Protein AF-A0A077PQL2-F1 (afdb_monomer)

Sequence (77 aa):
MALEAAHIISHAKNGTATIENGLCLAADLHSLMDSGHLLIKGKTVRLSDQAKADNRYSSIDGAVLRKPHTPVFFPTT

InterPro domains:
  IPR003615 HNH nuclease [PF13391] (2-40)

Organism: NCBI:txid1398203

pLDDT: mean 90.06, std 7.92, range [60.66, 98.12]

Mean predicted aligned error: 4.82 Å

Foldseek 3Di:
DDKDWAFQQDVVNVGDPDPVRTDIDDPVVSVCVVVVQWDQDPQAIAGDPVQCVDPVCVVRHRPGHDDDPDDDDDDDD

Radius of gyration: 13.68 Å; Cα contacts (8 Å, |Δi|>4): 94; chains: 1; bounding box: 33×26×34 Å

Structure (mmCIF, N/CA/C/O backbone):
data_AF-A0A077PQL2-F1
#
_entry.id   AF-A0A077PQL2-F1
#
loop_
_atom_site.group_PDB
_atom_site.id
_atom_site.type_symbol
_atom_site.label_atom_id
_atom_site.label_alt_id
_atom_site.label_comp_id
_atom_site.label_asym_id
_atom_site.label_entity_id
_atom_site.label_seq_id
_atom_site.pdbx_PDB_ins_code
_atom_site.Cartn_x
_atom_site.Cartn_y
_atom_site.Cartn_z
_atom_site.occupancy
_atom_site.B_iso_or_equiv
_atom_site.auth_seq_id
_atom_site.auth_comp_id
_atom_site.auth_asym_id
_atom_site.auth_atom_id
_atom_site.pdbx_PDB_model_num
ATOM 1 N N . MET A 1 1 ? -1.130 -19.166 -0.728 1.00 60.66 1 MET A N 1
ATOM 2 C CA . MET A 1 1 ? -1.239 -17.732 -0.388 1.00 60.66 1 MET A CA 1
ATOM 3 C C . MET A 1 1 ? -1.699 -17.629 1.052 1.00 60.66 1 MET A C 1
ATOM 5 O O . MET A 1 1 ? -2.648 -18.322 1.399 1.00 60.66 1 MET A O 1
ATOM 9 N N . ALA A 1 2 ? -1.012 -16.829 1.862 1.00 83.69 2 ALA A N 1
ATOM 10 C CA . ALA A 1 2 ? -1.383 -16.529 3.243 1.00 83.69 2 ALA A CA 1
ATOM 11 C C . ALA A 1 2 ? -1.730 -15.038 3.363 1.00 83.69 2 ALA A C 1
ATOM 13 O O . ALA A 1 2 ? -1.240 -14.227 2.572 1.00 83.69 2 ALA A O 1
ATOM 14 N N . LEU A 1 3 ? -2.599 -14.710 4.319 1.00 90.75 3 LEU A N 1
ATOM 15 C CA . LEU A 1 3 ? -2.918 -13.338 4.708 1.00 90.75 3 LEU A CA 1
ATOM 16 C C . LEU A 1 3 ? -2.143 -12.992 5.978 1.00 90.75 3 LEU A C 1
ATOM 18 O O . LEU A 1 3 ? -2.058 -13.818 6.886 1.00 90.75 3 LEU A O 1
ATOM 22 N N . GLU A 1 4 ? -1.622 -11.774 6.041 1.00 91.12 4 GLU A N 1
ATOM 23 C CA . GLU A 1 4 ? -0.813 -11.276 7.147 1.00 91.12 4 GLU A CA 1
ATOM 24 C C . GLU A 1 4 ? -1.276 -9.885 7.585 1.00 91.12 4 GLU A C 1
ATOM 26 O O . GLU A 1 4 ? -1.789 -9.094 6.789 1.00 91.12 4 GLU A O 1
ATOM 31 N N . ALA A 1 5 ? -1.105 -9.604 8.877 1.00 90.25 5 ALA A N 1
ATOM 32 C CA . ALA A 1 5 ? -1.363 -8.295 9.455 1.00 90.25 5 ALA A CA 1
ATOM 33 C C . ALA A 1 5 ? -0.102 -7.434 9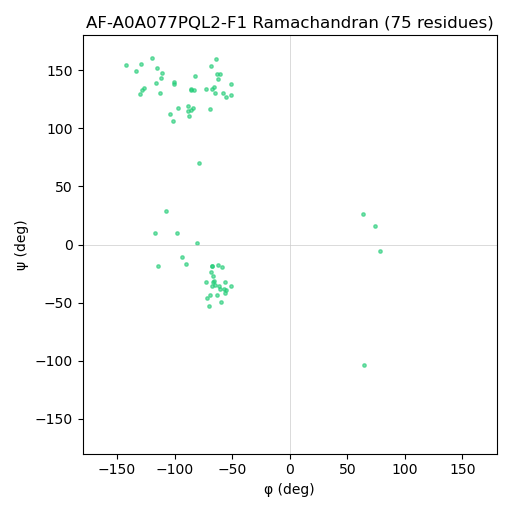.332 1.00 90.25 5 ALA A C 1
ATOM 35 O O . ALA A 1 5 ? 0.903 -7.689 9.994 1.00 90.25 5 ALA A O 1
ATOM 36 N N . ALA A 1 6 ? -0.182 -6.419 8.484 1.00 90.06 6 ALA A N 1
ATOM 37 C CA . ALA A 1 6 ? 0.895 -5.496 8.199 1.00 90.06 6 ALA A CA 1
ATOM 38 C C . ALA A 1 6 ? 0.712 -4.186 8.968 1.00 90.06 6 ALA A C 1
ATOM 40 O O . ALA A 1 6 ? -0.398 -3.654 9.034 1.00 90.06 6 ALA A O 1
ATOM 41 N N . HIS A 1 7 ? 1.791 -3.646 9.530 1.00 88.25 7 HIS A N 1
ATOM 42 C CA . HIS A 1 7 ? 1.733 -2.368 10.237 1.00 88.25 7 HIS A CA 1
ATOM 43 C C . HIS A 1 7 ? 1.844 -1.197 9.254 1.00 88.25 7 HIS A C 1
ATOM 45 O O . HIS A 1 7 ? 2.745 -1.174 8.420 1.00 88.25 7 HIS A O 1
ATOM 51 N N . ILE A 1 8 ? 0.978 -0.189 9.382 1.00 87.06 8 ILE A N 1
ATOM 52 C CA . ILE A 1 8 ? 1.057 1.040 8.575 1.00 87.06 8 ILE A CA 1
ATOM 53 C C . ILE A 1 8 ? 2.284 1.855 9.006 1.00 87.06 8 ILE A C 1
ATOM 55 O O . ILE A 1 8 ? 3.135 2.214 8.193 1.00 87.06 8 ILE A O 1
ATOM 59 N N . ILE A 1 9 ? 2.394 2.127 10.305 1.00 85.38 9 ILE A N 1
ATOM 60 C CA . ILE A 1 9 ? 3.598 2.656 10.941 1.00 85.38 9 ILE A CA 1
ATOM 61 C C . ILE A 1 9 ? 4.332 1.467 11.540 1.00 85.38 9 ILE A C 1
ATOM 63 O O . ILE A 1 9 ? 3.799 0.797 12.425 1.00 85.38 9 ILE A O 1
ATOM 67 N N . SER A 1 10 ? 5.549 1.204 11.069 1.00 80.06 10 SER A N 1
ATOM 68 C CA . SER A 1 10 ? 6.317 0.054 11.535 1.00 80.06 10 SER A CA 1
ATOM 69 C C . SER A 1 10 ? 6.641 0.148 13.027 1.00 80.06 10 SER A C 1
ATOM 71 O O . SER A 1 10 ? 6.902 1.225 13.567 1.00 80.06 10 SER A O 1
ATOM 73 N N . HIS A 1 11 ? 6.699 -1.005 13.694 1.00 73.12 11 HIS A N 1
ATOM 74 C CA . HIS A 1 11 ? 7.088 -1.095 15.103 1.00 73.12 11 HIS A CA 1
ATOM 75 C C . HIS A 1 11 ? 8.464 -0.454 15.368 1.00 73.12 11 HIS A C 1
ATOM 77 O O . HIS A 1 11 ? 8.648 0.265 16.346 1.00 73.12 11 HIS A O 1
ATOM 83 N N . ALA A 1 12 ? 9.420 -0.634 14.446 1.00 76.00 12 ALA A N 1
ATOM 84 C CA . ALA A 1 12 ? 10.752 -0.024 14.520 1.00 76.00 12 ALA A CA 1
ATOM 85 C C . ALA A 1 12 ? 10.735 1.520 14.486 1.00 76.00 12 ALA A C 1
ATOM 87 O O . ALA A 1 12 ? 11.721 2.150 14.856 1.00 76.00 12 ALA A O 1
ATOM 88 N N . LYS A 1 13 ? 9.625 2.129 14.048 1.00 77.00 13 LYS A N 1
ATOM 89 C CA . LYS A 1 13 ? 9.378 3.578 14.050 1.00 77.00 13 LYS A CA 1
ATOM 90 C C . LYS A 1 13 ? 8.352 3.994 15.114 1.00 77.00 13 LYS A C 1
ATOM 92 O O . LYS A 1 13 ? 7.646 4.979 14.919 1.00 77.00 13 LYS A O 1
ATOM 97 N N . ASN A 1 14 ? 8.253 3.249 16.218 1.00 78.88 14 ASN A N 1
ATOM 98 C CA . ASN A 1 14 ? 7.283 3.473 17.299 1.00 78.88 14 ASN A CA 1
ATOM 99 C C . ASN A 1 14 ? 5.805 3.313 16.881 1.00 78.88 14 ASN A C 1
ATOM 101 O O . ASN A 1 14 ? 4.915 3.888 17.507 1.00 78.88 14 ASN A O 1
ATOM 105 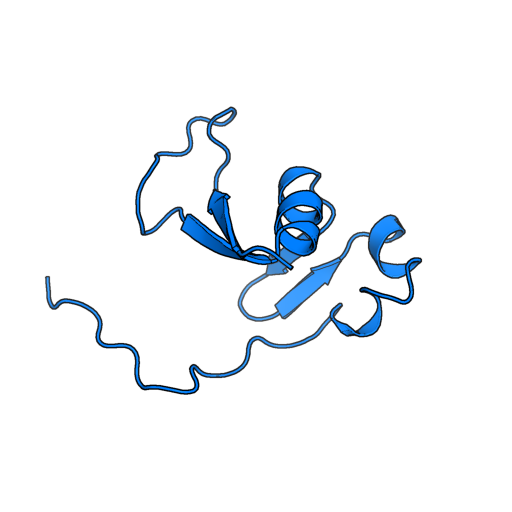N N . GLY A 1 15 ? 5.516 2.520 15.847 1.00 78.19 15 GLY A N 1
ATOM 106 C CA . GLY A 1 15 ? 4.144 2.149 15.512 1.00 78.19 15 GLY A CA 1
ATOM 107 C C . GLY A 1 15 ? 3.513 1.250 16.574 1.00 78.19 15 GLY A C 1
ATOM 108 O O . GLY A 1 15 ? 4.126 0.283 17.025 1.00 78.19 15 GLY A O 1
ATOM 109 N N . THR A 1 16 ? 2.280 1.556 16.970 1.00 81.31 16 THR A N 1
ATOM 110 C CA . THR A 1 16 ? 1.529 0.773 17.957 1.00 81.31 16 THR A CA 1
ATOM 111 C C . THR A 1 16 ? 0.854 -0.434 17.309 1.00 81.31 16 THR A C 1
ATOM 113 O O . THR A 1 16 ? 0.366 -0.345 16.182 1.00 81.31 16 THR A O 1
ATOM 116 N N . ALA A 1 17 ? 0.770 -1.552 18.029 1.00 82.81 17 ALA A N 1
ATOM 117 C CA . ALA A 1 17 ? 0.032 -2.739 17.595 1.00 82.81 17 ALA A CA 1
ATOM 118 C C . ALA A 1 17 ? -1.482 -2.557 17.830 1.00 82.81 17 ALA A C 1
ATOM 120 O O . ALA A 1 17 ? -2.058 -3.158 18.735 1.00 82.81 17 ALA A O 1
ATOM 121 N N . THR A 1 18 ? -2.118 -1.675 17.055 1.00 85.00 18 THR A N 1
ATOM 122 C CA . THR A 1 18 ? -3.564 -1.403 17.124 1.00 85.00 18 THR A CA 1
ATOM 123 C C . THR A 1 18 ? -4.246 -1.721 15.797 1.00 85.00 18 THR A C 1
ATOM 125 O O . THR A 1 18 ? -3.591 -1.786 14.755 1.00 85.00 18 THR A O 1
ATOM 128 N N . ILE A 1 19 ? -5.569 -1.914 15.821 1.00 83.56 19 ILE A N 1
ATOM 129 C CA . ILE A 1 19 ? -6.360 -2.229 14.618 1.00 83.56 19 ILE A CA 1
ATOM 130 C C . ILE A 1 19 ? -6.248 -1.091 13.596 1.00 83.56 19 ILE A C 1
ATOM 132 O O . ILE A 1 19 ? -6.120 -1.332 12.400 1.00 83.56 19 ILE A O 1
ATOM 136 N N . GLU A 1 20 ? -6.230 0.151 14.071 1.00 86.69 20 GLU A N 1
ATOM 137 C CA . GLU A 1 20 ? -6.149 1.363 13.254 1.00 86.69 20 GLU A CA 1
ATOM 138 C C . GLU A 1 20 ? -4.790 1.512 12.558 1.00 86.69 20 GLU A C 1
ATOM 140 O O . GLU A 1 20 ? -4.699 2.180 11.530 1.00 86.69 20 GLU A O 1
ATOM 145 N N . ASN A 1 21 ? -3.742 0.884 13.100 1.00 87.81 21 ASN A N 1
ATOM 146 C CA . ASN A 1 21 ? -2.404 0.842 12.512 1.00 87.81 21 ASN A CA 1
ATOM 147 C C . ASN A 1 21 ? -2.146 -0.463 11.731 1.00 87.81 21 ASN A C 1
ATOM 149 O O . ASN A 1 21 ? -1.006 -0.731 11.352 1.00 87.81 21 ASN A O 1
ATOM 153 N N . GLY A 1 22 ? -3.176 -1.285 11.505 1.00 88.94 22 GLY A N 1
ATOM 154 C CA . GLY A 1 22 ? -3.072 -2.586 10.852 1.00 88.94 22 GLY A CA 1
ATOM 155 C C . GLY A 1 22 ? -3.748 -2.633 9.481 1.00 88.94 22 GLY A C 1
ATOM 156 O O . GLY A 1 22 ? -4.822 -2.071 9.269 1.00 88.94 22 GLY A O 1
ATOM 157 N N . LEU A 1 23 ? -3.146 -3.370 8.548 1.00 90.62 23 LEU A N 1
ATOM 158 C CA . LEU A 1 23 ? -3.724 -3.697 7.248 1.00 90.62 23 LEU A CA 1
ATOM 159 C C . LEU A 1 23 ? -3.610 -5.203 6.995 1.00 90.62 23 LEU A C 1
ATOM 161 O O . LEU A 1 23 ? -2.531 -5.770 7.119 1.00 90.62 23 LEU A O 1
ATOM 165 N N . CYS A 1 24 ? -4.704 -5.862 6.615 1.00 92.25 24 CYS A N 1
ATOM 166 C CA . CYS A 1 24 ? -4.649 -7.264 6.202 1.00 92.25 24 CYS A CA 1
ATOM 167 C C . CYS A 1 24 ? -4.248 -7.343 4.724 1.00 92.25 24 CYS A C 1
ATOM 169 O O . CYS A 1 24 ? -4.969 -6.838 3.859 1.00 92.25 24 CYS A O 1
ATOM 171 N N . LEU A 1 25 ? -3.101 -7.956 4.439 1.00 93.94 25 LEU A N 1
ATOM 172 C CA . LEU A 1 25 ? -2.520 -8.056 3.102 1.00 93.94 25 LEU A CA 1
ATOM 173 C C . LEU A 1 25 ? -2.155 -9.502 2.775 1.00 93.94 25 LEU A C 1
ATOM 175 O O . LEU A 1 25 ? -1.891 -10.310 3.659 1.00 93.94 25 LEU A O 1
ATOM 179 N N . ALA A 1 26 ? -2.105 -9.832 1.485 1.00 94.62 26 ALA A N 1
ATOM 180 C CA . ALA A 1 26 ? -1.400 -11.036 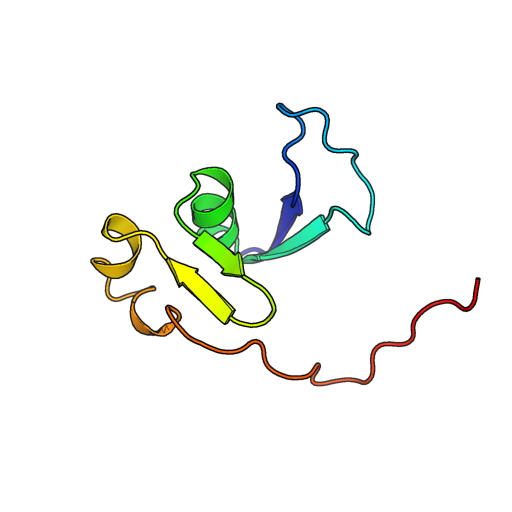1.062 1.00 94.62 26 ALA A CA 1
ATOM 181 C C . ALA A 1 26 ? 0.092 -10.905 1.429 1.00 94.62 26 ALA A C 1
ATOM 183 O O . ALA A 1 26 ? 0.647 -9.808 1.351 1.00 94.62 26 ALA A O 1
ATOM 184 N N . ALA A 1 27 ? 0.727 -12.002 1.847 1.00 93.75 27 ALA A N 1
ATOM 185 C CA . ALA A 1 27 ? 2.095 -11.988 2.389 1.00 93.75 27 ALA A CA 1
ATOM 186 C C . ALA A 1 27 ? 3.152 -11.372 1.441 1.00 93.75 27 ALA A C 1
ATOM 188 O O . ALA A 1 27 ? 4.113 -10.732 1.872 1.00 93.75 27 ALA A O 1
ATOM 189 N N . ASP A 1 28 ? 2.968 -11.518 0.130 1.00 94.06 28 ASP A N 1
ATOM 190 C CA . ASP A 1 28 ? 3.821 -10.902 -0.889 1.00 94.06 28 ASP A CA 1
ATOM 191 C C . ASP A 1 28 ? 3.662 -9.373 -0.940 1.00 94.06 28 ASP A C 1
ATOM 193 O O . ASP A 1 28 ? 4.652 -8.641 -0.973 1.00 94.06 28 ASP A O 1
ATOM 197 N N . LEU A 1 29 ? 2.426 -8.876 -0.868 1.00 95.06 29 LEU A N 1
ATOM 198 C CA . LEU A 1 29 ? 2.135 -7.444 -0.778 1.00 95.06 29 LEU A CA 1
ATOM 199 C C . LEU A 1 29 ? 2.588 -6.841 0.556 1.00 95.06 29 LEU A C 1
ATOM 201 O O . LEU A 1 29 ? 3.058 -5.704 0.577 1.00 95.06 29 LEU A O 1
ATOM 205 N N . HIS A 1 30 ? 2.478 -7.596 1.651 1.00 94.81 30 HIS A N 1
ATOM 206 C CA . HIS A 1 30 ? 3.016 -7.205 2.953 1.00 94.81 30 HIS A CA 1
ATOM 207 C C . HIS A 1 30 ? 4.531 -7.003 2.872 1.00 94.81 30 HIS A C 1
ATOM 209 O O . HIS A 1 30 ? 5.021 -5.933 3.225 1.00 94.81 30 HIS A O 1
ATOM 215 N N . SER A 1 31 ? 5.251 -7.969 2.292 1.00 94.12 31 SER A N 1
ATOM 216 C CA . SER A 1 31 ? 6.702 -7.878 2.090 1.00 94.12 31 SER A CA 1
ATOM 217 C C . SER A 1 31 ? 7.100 -6.631 1.288 1.00 94.12 31 SER A C 1
ATOM 219 O O . SER A 1 31 ? 8.055 -5.945 1.648 1.00 94.12 31 SER A O 1
ATOM 221 N N . LEU A 1 32 ? 6.349 -6.297 0.227 1.00 95.56 32 LEU A N 1
ATOM 222 C CA . LEU A 1 32 ? 6.575 -5.078 -0.559 1.00 95.56 32 LEU A CA 1
ATOM 223 C C . LEU A 1 32 ? 6.321 -3.796 0.241 1.00 95.56 32 LEU A C 1
ATOM 225 O O . LEU A 1 32 ? 6.989 -2.788 0.005 1.00 95.56 32 LEU A O 1
ATOM 229 N N . MET A 1 33 ? 5.344 -3.796 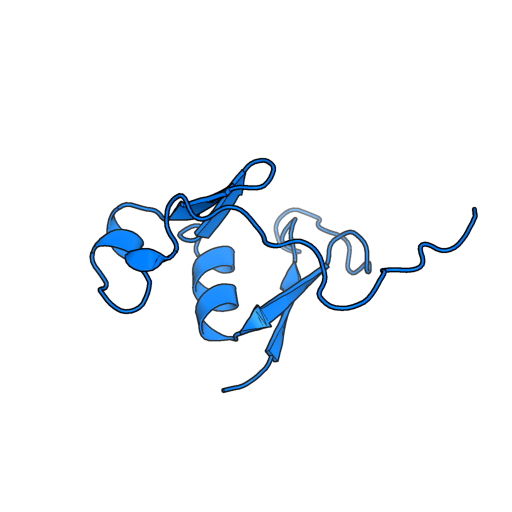1.145 1.00 94.94 33 MET A N 1
ATOM 230 C CA . MET A 1 33 ? 5.043 -2.627 1.968 1.00 94.94 33 MET A CA 1
ATOM 231 C C . MET A 1 33 ? 6.136 -2.402 3.018 1.00 94.94 33 MET A C 1
ATOM 233 O O . MET A 1 33 ? 6.655 -1.291 3.127 1.00 94.94 33 MET A O 1
ATOM 237 N N . ASP A 1 34 ? 6.555 -3.462 3.711 1.00 92.56 34 ASP A N 1
ATOM 238 C CA . ASP A 1 34 ? 7.606 -3.409 4.733 1.00 92.56 34 ASP A CA 1
ATOM 239 C C . ASP A 1 34 ? 8.955 -2.960 4.161 1.00 92.56 34 ASP A C 1
ATOM 241 O O . ASP A 1 34 ? 9.688 -2.195 4.792 1.00 92.56 34 ASP A O 1
ATOM 245 N N . SER A 1 35 ? 9.268 -3.366 2.928 1.00 93.88 35 SER A N 1
ATOM 246 C CA . SER A 1 35 ? 10.482 -2.943 2.227 1.00 93.88 35 SER A CA 1
ATOM 247 C C . SER A 1 35 ? 10.376 -1.548 1.587 1.00 93.88 35 SER A C 1
ATOM 249 O O . SER A 1 35 ? 11.309 -1.114 0.912 1.00 93.88 35 SER A O 1
ATOM 251 N N . GLY A 1 36 ? 9.244 -0.849 1.733 1.00 94.25 36 GLY A N 1
ATOM 252 C CA . GLY A 1 36 ? 9.015 0.484 1.162 1.00 94.25 36 GLY A CA 1
ATOM 253 C C . GLY A 1 36 ? 8.771 0.507 -0.352 1.00 94.25 36 GLY A C 1
ATOM 254 O O . GLY A 1 36 ? 8.857 1.564 -0.979 1.00 94.25 36 GLY A O 1
ATOM 255 N N . HIS A 1 37 ? 8.469 -0.641 -0.960 1.00 97.25 37 HIS A N 1
ATOM 256 C CA . HIS A 1 37 ? 8.194 -0.765 -2.390 1.00 97.25 37 HIS A CA 1
ATOM 257 C C . HIS A 1 37 ? 6.718 -0.587 -2.756 1.00 97.25 37 HIS A C 1
ATOM 259 O O . HIS A 1 37 ? 6.434 -0.343 -3.930 1.00 97.25 37 HIS A O 1
ATOM 265 N N . LEU A 1 38 ? 5.808 -0.683 -1.784 1.00 97.00 38 LEU A N 1
ATOM 266 C CA . LEU A 1 38 ? 4.373 -0.449 -1.928 1.00 97.00 38 LEU A CA 1
ATOM 267 C C . LEU A 1 38 ? 3.907 0.569 -0.885 1.00 97.00 38 LEU A C 1
ATOM 269 O O . LEU A 1 38 ? 4.236 0.462 0.292 1.00 97.00 38 LEU A O 1
ATOM 273 N N . LEU A 1 39 ? 3.101 1.541 -1.310 1.00 95.62 39 LEU A N 1
ATOM 274 C CA . LEU A 1 39 ? 2.381 2.441 -0.411 1.00 95.62 39 LEU A CA 1
ATOM 275 C C . LEU A 1 39 ? 0.984 2.749 -0.951 1.00 95.62 39 LEU A C 1
ATOM 277 O O . LEU A 1 39 ? 0.750 2.739 -2.160 1.00 95.62 39 LEU A O 1
ATOM 281 N N . ILE A 1 40 ? 0.056 3.082 -0.058 1.00 95.00 40 ILE A N 1
ATOM 282 C CA . ILE A 1 40 ? -1.270 3.586 -0.424 1.00 95.00 40 ILE A CA 1
ATOM 283 C C . ILE A 1 40 ? -1.275 5.096 -0.184 1.00 95.00 40 ILE A C 1
ATOM 285 O O . ILE A 1 40 ? -1.201 5.558 0.952 1.00 95.00 40 ILE A O 1
ATOM 289 N N . LYS A 1 41 ? -1.363 5.883 -1.261 1.00 94.69 41 LYS A N 1
ATOM 290 C CA . LYS A 1 41 ? -1.456 7.347 -1.191 1.00 94.69 41 LYS A CA 1
ATOM 291 C C . LYS A 1 41 ? -2.902 7.772 -1.410 1.00 94.69 41 LYS A C 1
ATOM 293 O O . LYS A 1 41 ? -3.415 7.717 -2.528 1.00 94.69 41 LYS A O 1
ATOM 298 N N . GLY A 1 42 ? -3.567 8.200 -0.340 1.00 93.75 42 GLY A N 1
ATOM 299 C CA . GLY A 1 42 ? -5.000 8.483 -0.371 1.00 93.75 42 GLY A CA 1
ATOM 300 C C . GLY A 1 42 ? -5.788 7.200 -0.635 1.00 93.75 42 GLY A C 1
ATOM 301 O O . GLY A 1 42 ? -5.926 6.371 0.254 1.00 93.75 42 GLY A O 1
ATOM 302 N N . LYS A 1 43 ? -6.286 7.027 -1.863 1.00 93.88 43 LYS A N 1
ATOM 303 C CA . LYS A 1 43 ? -6.985 5.802 -2.298 1.00 93.88 43 LYS A CA 1
ATOM 304 C C . LYS A 1 43 ? -6.255 5.069 -3.420 1.00 93.88 43 LYS A C 1
ATOM 306 O O . LYS A 1 43 ? -6.833 4.164 -4.006 1.00 93.88 43 LYS A O 1
ATOM 311 N N . THR A 1 44 ? -5.031 5.463 -3.746 1.00 97.06 44 THR A N 1
ATOM 312 C CA . THR A 1 44 ? -4.301 4.938 -4.901 1.00 97.06 44 THR A CA 1
ATOM 313 C C . THR A 1 44 ? -3.100 4.131 -4.436 1.00 97.06 44 THR A C 1
ATOM 315 O O . THR A 1 44 ? -2.306 4.611 -3.625 1.00 97.06 44 THR A O 1
ATOM 318 N N . VAL A 1 45 ? -2.950 2.921 -4.966 1.00 97.25 45 VAL A N 1
ATOM 319 C CA . VAL A 1 45 ? -1.758 2.093 -4.761 1.00 97.25 45 VAL A CA 1
ATOM 320 C C . VAL A 1 45 ? -0.610 2.679 -5.573 1.00 97.25 45 VAL A C 1
ATOM 322 O O . VAL A 1 45 ? -0.787 3.044 -6.735 1.00 97.25 45 VAL A O 1
ATOM 325 N N . ARG A 1 46 ? 0.565 2.799 -4.960 1.00 97.94 46 ARG A N 1
ATOM 326 C CA . ARG A 1 46 ? 1.788 3.265 -5.608 1.00 97.94 46 ARG A CA 1
ATOM 327 C C . ARG A 1 46 ? 2.916 2.286 -5.351 1.00 97.94 46 ARG A C 1
ATOM 329 O O . ARG A 1 46 ? 3.149 1.895 -4.209 1.00 97.94 46 ARG A O 1
ATOM 336 N N . LEU A 1 47 ? 3.624 1.942 -6.417 1.00 98.12 47 LEU A N 1
ATOM 337 C CA . LEU A 1 47 ? 4.785 1.073 -6.386 1.00 98.12 47 LEU A CA 1
ATOM 338 C C . LEU A 1 47 ? 6.066 1.854 -6.698 1.00 98.12 47 LEU A C 1
ATOM 340 O O . LEU A 1 47 ? 6.074 2.803 -7.488 1.00 98.12 47 LEU A O 1
ATOM 344 N N . SER A 1 48 ? 7.168 1.426 -6.090 1.00 97.75 48 SER A N 1
ATOM 345 C CA . SER A 1 48 ? 8.515 1.845 -6.493 1.00 97.75 48 SER A CA 1
ATOM 346 C C . SER A 1 48 ? 8.853 1.364 -7.910 1.00 97.75 48 SER A C 1
ATOM 348 O O . SER A 1 48 ? 8.268 0.396 -8.396 1.00 97.75 48 SER A O 1
ATOM 350 N N . ASP A 1 49 ? 9.832 1.989 -8.568 1.00 97.12 49 ASP A N 1
ATOM 351 C CA . ASP A 1 49 ? 10.274 1.576 -9.910 1.00 97.12 49 ASP A CA 1
ATOM 352 C C . ASP A 1 49 ? 10.717 0.109 -9.960 1.00 97.12 49 ASP A C 1
ATOM 354 O O . ASP A 1 49 ? 10.365 -0.609 -10.894 1.00 97.12 49 ASP A O 1
ATOM 358 N N . GLN A 1 50 ? 11.389 -0.364 -8.907 1.00 96.25 50 GLN A N 1
ATOM 359 C CA . GLN A 1 50 ? 11.807 -1.759 -8.780 1.00 96.25 50 GLN A CA 1
ATOM 360 C C . GLN A 1 50 ? 10.616 -2.726 -8.731 1.00 96.25 50 GLN A C 1
ATOM 362 O O . GLN A 1 50 ? 10.631 -3.748 -9.410 1.00 96.25 50 GLN A O 1
ATOM 367 N N . ALA A 1 51 ? 9.565 -2.408 -7.971 1.00 96.69 51 ALA A N 1
ATOM 368 C CA . ALA A 1 51 ? 8.376 -3.261 -7.901 1.00 96.69 51 ALA A CA 1
ATOM 369 C C . ALA A 1 51 ? 7.526 -3.205 -9.180 1.00 96.69 51 ALA A C 1
ATOM 371 O O . ALA A 1 51 ? 6.940 -4.214 -9.561 1.00 96.69 51 ALA A O 1
ATOM 372 N N . LYS A 1 52 ? 7.495 -2.060 -9.879 1.00 96.25 52 LYS A N 1
ATOM 373 C CA . LYS A 1 52 ? 6.810 -1.927 -11.179 1.00 96.25 52 LYS A CA 1
ATOM 374 C C . LYS A 1 52 ? 7.461 -2.748 -12.289 1.00 96.25 52 LYS A C 1
ATOM 376 O O . LYS A 1 52 ? 6.771 -3.116 -13.233 1.00 96.25 52 LYS A O 1
ATOM 381 N N . ALA A 1 53 ? 8.763 -3.017 -12.194 1.00 96.56 53 ALA A N 1
ATOM 382 C CA . ALA A 1 53 ? 9.467 -3.853 -13.163 1.00 96.56 53 ALA A CA 1
ATOM 383 C C . ALA A 1 53 ? 9.025 -5.330 -13.106 1.00 96.56 53 ALA A C 1
ATOM 385 O O . ALA A 1 53 ? 9.245 -6.074 -14.060 1.00 96.56 53 ALA A O 1
ATOM 386 N N . ASP A 1 54 ? 8.390 -5.759 -12.011 1.00 95.94 54 ASP A N 1
ATOM 387 C CA . ASP A 1 54 ? 7.840 -7.102 -11.873 1.00 95.94 54 ASP A CA 1
ATOM 388 C C . ASP A 1 54 ? 6.399 -7.161 -12.405 1.00 95.94 54 ASP A C 1
ATOM 390 O O . ASP A 1 54 ? 5.474 -6.565 -11.845 1.00 95.94 54 ASP A O 1
ATOM 394 N N . ASN A 1 55 ? 6.190 -7.933 -13.476 1.00 95.12 55 ASN A N 1
ATOM 395 C CA . ASN A 1 55 ? 4.884 -8.092 -14.123 1.00 95.12 55 ASN A CA 1
ATOM 396 C C . ASN A 1 55 ? 3.783 -8.642 -13.203 1.00 95.12 55 ASN A C 1
ATOM 398 O O . ASN A 1 55 ? 2.604 -8.471 -13.509 1.00 95.12 55 ASN A O 1
ATOM 402 N N . ARG A 1 56 ? 4.133 -9.287 -12.084 1.00 94.12 56 ARG A N 1
ATOM 403 C CA . ARG A 1 56 ? 3.146 -9.757 -11.100 1.00 94.12 56 ARG A CA 1
ATOM 404 C C . ARG A 1 56 ? 2.429 -8.599 -10.410 1.00 94.12 56 ARG A C 1
ATOM 406 O O . ARG A 1 56 ? 1.254 -8.732 -10.079 1.00 94.12 56 ARG A O 1
ATOM 413 N N . TYR A 1 57 ? 3.121 -7.476 -10.215 1.00 95.31 57 TYR A N 1
ATOM 414 C CA . TYR A 1 57 ? 2.620 -6.329 -9.452 1.00 95.31 57 TYR A CA 1
ATOM 415 C C . TYR A 1 57 ? 2.417 -5.078 -10.309 1.00 95.31 57 TYR A C 1
ATOM 417 O O . TYR A 1 57 ? 1.675 -4.187 -9.910 1.00 95.31 57 TYR A O 1
ATOM 425 N N . SER A 1 58 ? 3.026 -4.987 -11.491 1.00 95.75 58 SER A N 1
ATOM 426 C CA . SER A 1 58 ? 2.974 -3.779 -12.330 1.00 95.75 58 SER A CA 1
ATOM 427 C C . SER A 1 58 ? 1.551 -3.257 -12.574 1.00 95.75 58 SER A C 1
ATOM 429 O O . SER A 1 58 ? 1.324 -2.050 -12.560 1.00 95.75 58 SER A O 1
ATOM 431 N N . SER A 1 59 ? 0.577 -4.161 -12.708 1.00 95.94 59 SER A N 1
ATOM 432 C CA . SER A 1 59 ? -0.833 -3.828 -12.949 1.00 95.94 59 SER A CA 1
ATOM 433 C C . SER A 1 59 ? -1.555 -3.128 -11.789 1.00 95.94 59 SER A C 1
ATOM 435 O O . SER A 1 59 ? -2.604 -2.525 -12.018 1.00 95.94 59 SER A O 1
ATOM 437 N N . ILE A 1 60 ? -1.032 -3.196 -10.557 1.00 95.69 60 ILE A N 1
ATOM 438 C CA . ILE A 1 60 ? -1.662 -2.552 -9.394 1.00 95.69 60 ILE A CA 1
ATOM 439 C C . ILE A 1 60 ? -1.119 -1.145 -9.114 1.00 95.69 60 ILE A C 1
ATOM 441 O O . ILE A 1 60 ? -1.731 -0.424 -8.328 1.00 95.69 60 ILE A O 1
ATOM 445 N N . ASP A 1 61 ? -0.026 -0.705 -9.752 1.00 97.56 61 ASP A N 1
ATOM 446 C CA . ASP A 1 61 ? 0.413 0.694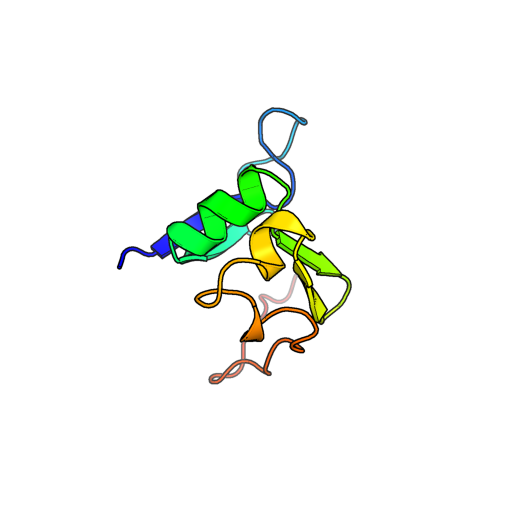 -9.640 1.00 9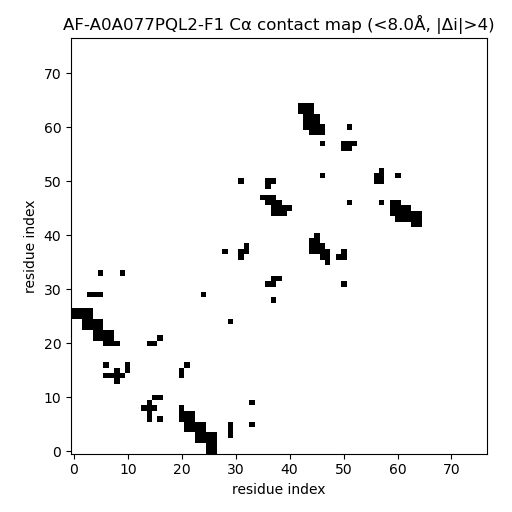7.56 61 ASP A CA 1
ATOM 447 C C . ASP A 1 61 ? -0.625 1.632 -10.270 1.00 97.56 61 ASP A C 1
ATOM 449 O O . ASP A 1 61 ? -1.107 1.417 -11.380 1.00 97.56 61 ASP A O 1
ATOM 453 N N . GLY A 1 62 ? -1.009 2.676 -9.537 1.00 97.38 62 GLY A N 1
ATOM 454 C CA . GLY A 1 62 ? -2.053 3.608 -9.959 1.00 97.38 62 GLY A CA 1
ATOM 455 C C . GLY A 1 62 ? -3.483 3.095 -9.763 1.00 97.38 62 GLY A C 1
ATOM 456 O O . GLY A 1 62 ? -4.427 3.870 -9.940 1.00 97.38 62 GLY A O 1
ATOM 457 N N . ALA A 1 63 ? -3.678 1.840 -9.344 1.00 97.00 63 ALA A N 1
ATOM 458 C CA . ALA A 1 63 ? -5.008 1.306 -9.080 1.00 97.00 63 ALA A CA 1
ATOM 459 C C . ALA A 1 63 ? -5.665 2.017 -7.887 1.00 97.00 63 ALA A C 1
ATOM 461 O O . ALA A 1 63 ? -5.050 2.229 -6.837 1.00 97.00 63 ALA A O 1
ATOM 462 N N . VAL A 1 64 ? -6.944 2.371 -8.038 1.00 96.94 64 VAL A N 1
ATOM 463 C CA . VAL A 1 64 ? -7.751 2.947 -6.956 1.00 96.94 64 VAL A CA 1
ATOM 464 C C . VAL A 1 64 ? -8.362 1.820 -6.125 1.00 96.94 64 VAL A C 1
ATOM 466 O O . VAL A 1 64 ? -8.937 0.877 -6.673 1.00 96.94 64 VAL A O 1
ATOM 469 N N . LEU A 1 65 ? -8.269 1.926 -4.798 1.00 93.88 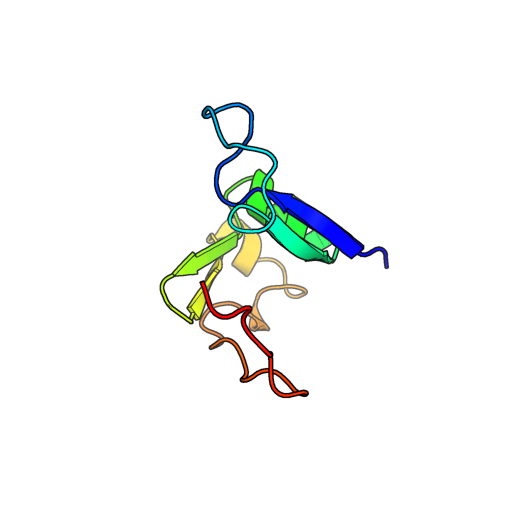65 LEU A N 1
ATOM 470 C CA . LEU A 1 65 ? -8.894 0.995 -3.868 1.00 93.88 65 LEU A CA 1
ATOM 471 C C . LEU A 1 65 ? -10.393 0.901 -4.156 1.00 93.88 65 LEU A C 1
ATOM 473 O O . LEU A 1 65 ? -11.115 1.902 -4.205 1.00 93.88 65 LEU A O 1
ATOM 477 N N . ARG A 1 66 ? -10.860 -0.332 -4.337 1.00 93.19 66 ARG A N 1
ATOM 478 C CA . ARG A 1 66 ? -12.277 -0.609 -4.556 1.00 93.19 66 ARG A CA 1
ATOM 479 C C . ARG A 1 66 ? -13.066 -0.308 -3.288 1.00 93.19 66 ARG A C 1
ATOM 481 O O . ARG A 1 66 ? -12.548 -0.403 -2.175 1.00 93.19 66 ARG A O 1
ATOM 488 N N . LYS A 1 67 ? -14.348 0.012 -3.461 1.00 90.69 67 LYS A N 1
ATOM 489 C CA . LYS A 1 67 ? -15.276 0.031 -2.329 1.00 90.69 67 LYS A CA 1
ATOM 490 C C . LYS A 1 67 ? -15.343 -1.375 -1.710 1.00 90.69 67 LYS A C 1
ATOM 492 O O . LYS A 1 67 ? -15.227 -2.353 -2.455 1.00 90.69 67 LYS A O 1
ATOM 497 N N . PRO A 1 68 ? -15.525 -1.483 -0.384 1.00 90.31 68 PRO A N 1
ATOM 498 C CA . PRO A 1 68 ? -15.765 -2.765 0.265 1.00 90.31 68 PRO A CA 1
ATOM 499 C C . PRO A 1 68 ? -16.905 -3.529 -0.419 1.00 90.31 68 PRO A C 1
ATOM 501 O O . PRO A 1 68 ? -17.921 -2.929 -0.769 1.00 90.31 68 PRO A O 1
ATOM 504 N N . HIS A 1 69 ? -16.735 -4.842 -0.607 1.00 89.56 69 HIS A N 1
ATOM 505 C CA . HIS A 1 69 ? -17.788 -5.710 -1.162 1.00 89.56 69 HIS A CA 1
ATOM 506 C C . HIS A 1 69 ? -18.992 -5.822 -0.225 1.00 89.56 69 HIS A C 1
ATOM 508 O O . HIS A 1 69 ? -20.126 -5.922 -0.680 1.00 89.56 69 HIS A O 1
ATOM 514 N N . THR A 1 70 ? -18.734 -5.747 1.078 1.00 90.75 70 THR A N 1
ATOM 515 C CA . THR A 1 70 ? -19.746 -5.724 2.132 1.00 90.75 70 THR A CA 1
ATOM 516 C C . THR A 1 70 ? -19.660 -4.382 2.856 1.00 90.75 7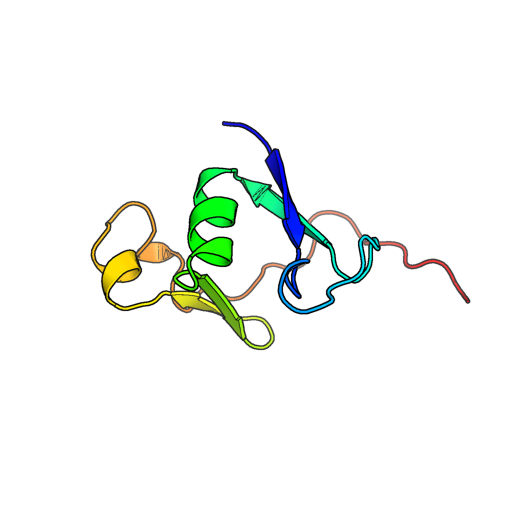0 THR A C 1
ATOM 518 O O . THR A 1 70 ? -18.540 -3.924 3.109 1.00 90.75 70 THR A O 1
ATOM 521 N N . PRO A 1 71 ? -20.792 -3.737 3.204 1.00 87.94 71 PRO A N 1
ATOM 522 C CA . PRO A 1 71 ? -20.782 -2.536 4.030 1.00 87.94 71 PRO A CA 1
ATOM 523 C C . PRO A 1 71 ? -19.964 -2.749 5.306 1.00 87.94 71 PRO A C 1
ATOM 525 O O . PRO A 1 71 ? -20.159 -3.728 6.024 1.00 87.94 71 PRO A O 1
ATOM 528 N N . VAL A 1 72 ? -19.034 -1.833 5.569 1.00 82.94 72 VAL A N 1
ATOM 529 C CA . VAL A 1 72 ? -18.228 -1.848 6.790 1.00 82.94 72 VAL A CA 1
ATOM 530 C C . VAL A 1 72 ? -18.990 -1.072 7.854 1.00 82.94 72 VAL A C 1
ATOM 532 O O . VAL A 1 72 ? -19.274 0.112 7.672 1.00 82.94 72 VAL A O 1
ATOM 535 N N . PHE A 1 73 ? -19.328 -1.743 8.952 1.00 83.75 73 PHE A N 1
ATOM 536 C CA . PHE A 1 73 ? -19.890 -1.097 10.131 1.00 83.75 73 PHE A CA 1
ATOM 537 C C . PHE A 1 73 ? -18.746 -0.595 11.002 1.00 83.75 73 PHE A C 1
ATOM 539 O O . PHE A 1 73 ? -17.944 -1.381 11.502 1.00 83.75 73 PHE A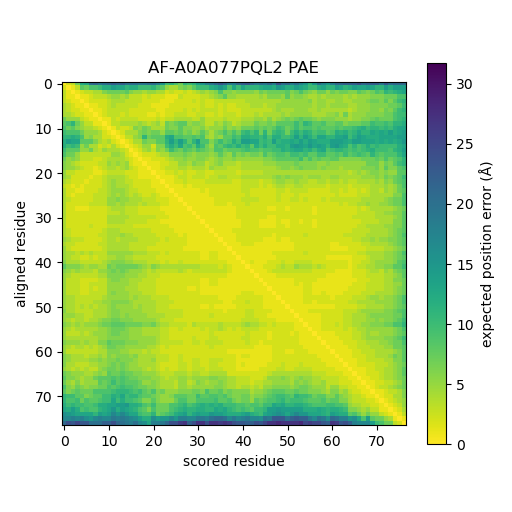 O 1
ATOM 546 N N . PHE A 1 74 ? -18.669 0.720 11.164 1.00 77.56 74 PHE A N 1
ATOM 547 C CA . PHE A 1 74 ? -17.747 1.330 12.110 1.00 77.56 74 PHE A CA 1
ATOM 548 C C . PHE A 1 74 ? -18.426 1.376 13.485 1.00 77.56 74 PHE A C 1
ATOM 550 O O . PHE A 1 74 ? -19.600 1.755 13.544 1.00 77.56 74 PHE A O 1
ATOM 557 N N . PRO A 1 75 ? -17.742 0.991 14.578 1.00 77.19 75 PRO A N 1
ATOM 558 C CA . PRO A 1 75 ? -18.281 1.183 15.917 1.00 77.19 75 PRO A CA 1
ATOM 559 C C . PRO A 1 75 ? -18.564 2.673 16.133 1.00 77.19 75 PRO A C 1
ATOM 561 O O . PRO A 1 75 ? -17.705 3.511 15.857 1.00 77.19 75 PRO A O 1
ATOM 564 N N . THR A 1 76 ? -19.758 3.014 16.610 1.00 77.50 76 THR A N 1
ATOM 565 C CA . THR A 1 76 ? -20.030 4.362 17.120 1.00 77.50 76 THR A CA 1
ATOM 566 C C . THR A 1 76 ? -19.259 4.548 18.421 1.00 77.50 76 THR A C 1
ATOM 568 O O . THR A 1 76 ? -19.494 3.804 19.372 1.00 77.50 76 THR A O 1
ATOM 571 N N . THR A 1 77 ? -18.324 5.500 18.417 1.00 63.28 77 THR A N 1
ATOM 572 C CA . THR A 1 77 ? -17.667 6.053 19.614 1.00 63.28 77 THR A CA 1
ATOM 573 C C . THR A 1 77 ? -18.669 6.631 20.595 1.00 63.28 77 THR A C 1
ATOM 575 O O . THR A 1 77 ? -19.631 7.271 20.108 1.00 63.28 77 THR A O 1
#

Solvent-accessible surface area (backbone atoms only — not comparable to full-atom values): 4796 Å² total; per-residue (Å²): 140,56,79,38,82,33,59,74,49,44,61,94,75,74,29,63,98,45,75,92,32,46,42,85,32,47,50,69,58,36,53,33,35,78,73,68,30,38,47,73,59,91,57,27,31,42,53,34,74,77,46,45,72,37,79,91,48,34,81,49,46,70,35,64,70,73,76,73,94,58,90,80,85,74,83,84,129

Secondary structure (DSSP, 8-state):
--EEEEESS-GGGT---SGGGEEEEEHHHHHHHHTTSEEEETTEEEE-HHHHTSTTTGGGTTPBPPPPSSPPPPPP-

Nearest PDB structures (foldseek):
  6ghs-assembly1_A-2  TM=8.122E-01  e=1.636E-01  Thermocrispum agreste
  4h9d-assembly1_A  TM=9.200E-01  e=7.674E-01  Geobacter metallireducens GS-15
  4h9d-assembly1_B  TM=9.019E-01  e=1.314E+00  Geobacter metallireducens GS-15
  6ghc-assembly1_A  TM=5.923E-01  e=1.405E+00  Escherichia coli K-12
  5xnh-assembly1_H  TM=4.722E-01  e=2.103E+00  Thermococcus kodakarensis KOD1